Protein AF-A0A8T5MEL2-F1 (afdb_monomer_lite)

pLDDT: mean 80.98, std 18.91, range [35.09, 96.75]

Radius of gyration: 17.08 Å; chains: 1; bounding box: 42×29×50 Å

Foldseek 3Di:
DWKKFWFDLVCQCVAPQFDDDPPQWTDRPPQTWHADPSIIIGIDPDLPDDDDPSRLVGTDKMKDKDKDADDPLADAAWAAFDQKIKGWDWDQDPPPGIIIMIMMMGSDSVRRVVRVVCNVVSVDHHDPPDPNVVCPVPPVVVVVVVVVVVVVVVPD

Sequence (156 aa):
MSVNVYLKSEEVKEKPGFEDHENVVFSISEIKLWNSDGRWHIMLKRLEDPIPPSIADIVEEITFLKEFSLNPIRKMGIYSYGSARAEVDMVFGKKIGPRFQVFITAKKKEDLQELYEMIRAGSVFPDKNKNYESQQKTGFRRMKKFWKFLQTWKWN

Secondary structure (DSSP, 8-state):
-EEEEEE-HHHHTTSTTEEE-SSS-EEETTEEEEEETTEEEEEESSSSSPPPGGGGGGEEEEEEEEEEE--TT---EEEEETTEEEEEEEEEETTTEEEEEEEEEESSHHHHHHHHHHHHHT-----TTS-HHHHHHHHHHHHHHHHHHHHHTT--

Structure (mmCIF, N/CA/C/O backbone):
data_AF-A0A8T5MEL2-F1
#
_entry.id   AF-A0A8T5MEL2-F1
#
loop_
_atom_site.group_PDB
_atom_site.id
_atom_site.type_symbol
_atom_site.label_atom_id
_atom_site.label_alt_id
_atom_site.label_comp_id
_atom_site.label_asym_id
_atom_site.label_entity_id
_atom_site.label_seq_id
_atom_site.pdbx_PDB_ins_code
_atom_site.Cartn_x
_atom_site.Cartn_y
_atom_site.Cartn_z
_atom_site.occupancy
_atom_site.B_iso_or_equiv
_atom_site.auth_seq_id
_atom_site.auth_comp_id
_atom_site.auth_asym_id
_atom_site.auth_atom_id
_atom_site.pdbx_PDB_model_num
ATOM 1 N N . MET A 1 1 ? 10.402 -1.387 1.742 1.00 85.94 1 MET A N 1
ATOM 2 C CA . MET A 1 1 ? 9.004 -1.669 1.357 1.00 85.94 1 MET A CA 1
ATOM 3 C C . MET A 1 1 ? 8.126 -1.160 2.480 1.00 85.94 1 MET A C 1
ATOM 5 O O . MET A 1 1 ? 8.525 -1.325 3.625 1.00 85.94 1 MET A O 1
ATOM 9 N N . SER A 1 2 ? 7.003 -0.526 2.166 1.00 92.38 2 SER A N 1
ATOM 10 C CA . SER A 1 2 ? 6.024 -0.045 3.147 1.00 92.38 2 SER A CA 1
ATOM 11 C C . SER A 1 2 ? 4.625 -0.306 2.605 1.00 92.38 2 SER A C 1
ATOM 13 O O . SER A 1 2 ? 4.394 -0.114 1.410 1.00 92.38 2 SER A O 1
ATOM 15 N N . VAL A 1 3 ? 3.732 -0.777 3.475 1.00 94.81 3 VAL A N 1
ATOM 16 C CA . VAL A 1 3 ? 2.317 -1.003 3.178 1.00 94.81 3 VAL A CA 1
ATOM 17 C C . VAL A 1 3 ? 1.512 -0.340 4.287 1.00 94.81 3 VAL A C 1
ATOM 19 O O . VAL A 1 3 ? 1.584 -0.786 5.431 1.00 94.81 3 VAL A O 1
ATOM 22 N N . ASN A 1 4 ? 0.785 0.728 3.967 1.00 95.25 4 ASN A N 1
ATOM 23 C CA . ASN A 1 4 ? -0.041 1.436 4.945 1.00 95.25 4 ASN A CA 1
ATOM 24 C C . ASN A 1 4 ? -1.507 1.289 4.562 1.00 95.25 4 ASN A C 1
ATOM 26 O O . ASN A 1 4 ? -1.867 1.551 3.414 1.00 95.25 4 ASN A O 1
ATOM 30 N N . VAL A 1 5 ? -2.333 0.890 5.522 1.00 95.88 5 VAL A N 1
ATOM 31 C CA . VAL A 1 5 ? -3.786 0.782 5.368 1.00 95.88 5 VAL A CA 1
ATOM 32 C C . VAL A 1 5 ? -4.396 1.930 6.152 1.00 95.88 5 VAL A C 1
ATOM 34 O O . VAL A 1 5 ? -4.364 1.917 7.381 1.00 95.88 5 VAL A O 1
ATOM 37 N N . TYR A 1 6 ? -4.882 2.937 5.438 1.00 95.12 6 TYR A N 1
ATOM 38 C CA . TYR A 1 6 ? -5.550 4.098 6.003 1.00 95.12 6 TYR A CA 1
ATOM 39 C C . TYR A 1 6 ? -7.008 3.778 6.297 1.00 95.12 6 TYR A C 1
ATOM 41 O O . TYR A 1 6 ? -7.698 3.126 5.508 1.00 95.12 6 TYR A O 1
ATOM 49 N N . LEU A 1 7 ? -7.453 4.252 7.451 1.00 94.12 7 LEU A N 1
ATOM 50 C CA . LEU A 1 7 ? -8.781 4.023 7.988 1.00 94.12 7 LEU A CA 1
ATOM 51 C C . LEU A 1 7 ? -9.571 5.325 7.936 1.00 94.12 7 LEU A C 1
ATOM 53 O O . LEU A 1 7 ? -9.003 6.411 8.085 1.00 94.12 7 LEU A O 1
ATOM 57 N N . LYS A 1 8 ? -10.886 5.216 7.772 1.00 92.44 8 LYS A N 1
ATOM 58 C CA . LYS A 1 8 ? -11.787 6.364 7.845 1.00 92.44 8 LYS A CA 1
ATOM 59 C C . LYS A 1 8 ? -11.736 6.960 9.248 1.00 92.44 8 LYS A C 1
ATOM 61 O O . LYS A 1 8 ? -12.178 6.334 10.208 1.00 92.44 8 LYS A O 1
ATOM 66 N N . SER A 1 9 ? -11.187 8.167 9.373 1.00 84.56 9 SER A N 1
ATOM 67 C CA . SER A 1 9 ? -10.846 8.728 10.684 1.00 84.56 9 SER A CA 1
ATOM 68 C C . SER A 1 9 ? -12.028 8.886 11.640 1.00 84.56 9 SER A C 1
ATOM 70 O O . SER A 1 9 ? -11.836 8.787 12.850 1.00 84.56 9 SER A O 1
ATOM 72 N N . GLU A 1 10 ? -13.220 9.125 11.101 1.00 86.44 10 GLU A N 1
ATOM 73 C CA . GLU A 1 10 ? -14.467 9.294 11.853 1.00 86.44 10 GLU A CA 1
ATOM 74 C C . GLU A 1 10 ? -14.891 7.982 12.534 1.00 86.44 10 GLU A C 1
ATOM 76 O O . GLU A 1 10 ? -15.262 7.985 13.701 1.00 86.44 10 GLU A O 1
ATOM 81 N N . GLU A 1 11 ? -14.708 6.846 11.856 1.00 89.50 11 GLU A N 1
ATOM 82 C CA . GLU A 1 11 ? -15.190 5.532 12.305 1.00 89.50 11 GLU A CA 1
ATOM 83 C C . GLU A 1 11 ? -14.204 4.826 13.264 1.00 89.50 11 GLU A C 1
ATOM 85 O O . GLU A 1 11 ? -14.578 3.899 13.977 1.00 89.50 11 GLU A O 1
ATOM 90 N N . VAL A 1 12 ? -12.933 5.252 13.324 1.00 87.19 12 VAL A N 1
ATOM 91 C CA . VAL A 1 12 ? -11.887 4.584 14.134 1.00 87.19 12 VAL A CA 1
ATOM 92 C C . VAL A 1 12 ? -12.177 4.644 15.631 1.00 87.19 12 VAL A C 1
ATOM 94 O O . VAL A 1 12 ? -12.017 3.642 16.323 1.00 87.19 12 VAL A O 1
ATOM 97 N N . LYS A 1 13 ? -12.594 5.806 16.142 1.00 85.94 13 LYS A N 1
ATOM 98 C CA . LYS A 1 13 ? -12.851 5.994 17.581 1.00 85.94 13 LYS A CA 1
ATOM 99 C C . LYS A 1 13 ? -14.150 5.334 18.044 1.00 85.94 13 LYS A C 1
ATOM 101 O O . LYS A 1 13 ? -14.330 5.121 19.236 1.00 85.94 13 LYS A O 1
ATOM 106 N N . GLU A 1 14 ? -15.040 5.021 17.108 1.00 88.06 14 GLU A N 1
ATOM 107 C CA . GLU A 1 14 ? -16.328 4.375 17.369 1.00 88.06 14 GLU A CA 1
ATOM 108 C C . GLU A 1 14 ? -16.215 2.843 17.381 1.00 88.06 14 GLU A C 1
ATOM 110 O O . GLU A 1 14 ? -17.165 2.142 17.735 1.00 88.06 14 GLU A O 1
ATOM 115 N N . LYS A 1 15 ? -15.051 2.294 17.006 1.00 88.50 15 LYS A N 1
ATOM 116 C CA . LYS A 1 15 ? -14.845 0.849 16.945 1.00 88.50 15 LYS A CA 1
ATOM 117 C C . LYS A 1 15 ? -14.809 0.210 18.334 1.00 88.50 15 LYS A C 1
ATOM 119 O O . LYS A 1 15 ? -14.070 0.671 19.206 1.00 88.50 15 LYS A O 1
ATOM 124 N N . PRO A 1 16 ? -15.513 -0.922 18.527 1.00 85.44 16 PRO A N 1
ATOM 125 C CA . PRO A 1 16 ? -15.348 -1.735 19.723 1.00 85.44 16 PRO A CA 1
ATOM 126 C C . PRO A 1 16 ? -13.883 -2.136 19.925 1.00 85.44 16 PRO A C 1
ATOM 128 O O . PRO A 1 16 ? -13.224 -2.605 18.997 1.00 85.44 16 PRO A O 1
ATOM 131 N N . GLY 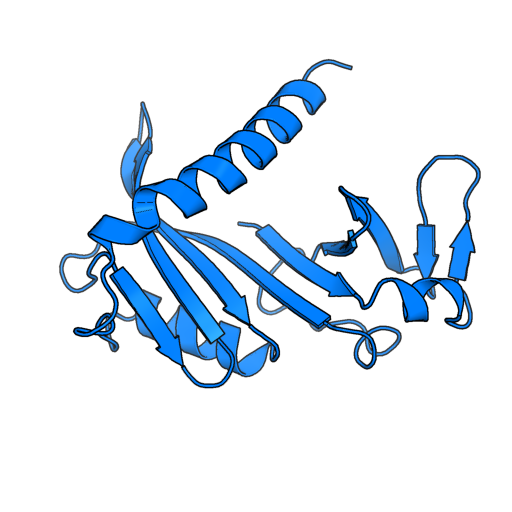A 1 17 ? -13.383 -1.960 21.148 1.00 83.81 17 GLY A N 1
ATOM 132 C CA . GLY A 1 17 ? -11.990 -2.249 21.493 1.00 83.81 17 GLY A CA 1
ATOM 133 C C . GLY A 1 17 ? -10.995 -1.167 21.077 1.00 83.81 17 GLY A C 1
ATOM 134 O O . GLY A 1 17 ? -9.798 -1.446 21.099 1.00 83.81 17 GLY A O 1
ATOM 135 N N . PHE A 1 18 ? -11.465 0.027 20.684 1.00 86.88 18 PHE A N 1
ATOM 136 C CA . PHE A 1 18 ? -10.610 1.205 20.586 1.00 86.88 18 PHE A CA 1
ATOM 137 C C . PHE A 1 18 ? -10.116 1.608 21.981 1.00 86.88 18 PHE A C 1
ATOM 139 O O . PHE A 1 18 ? -10.912 1.926 22.864 1.00 86.88 18 PHE A O 1
ATOM 146 N N . GLU A 1 19 ? -8.799 1.607 22.160 1.00 85.88 19 GLU A N 1
ATOM 147 C CA . GLU A 1 19 ? -8.131 1.979 23.405 1.00 85.88 19 GLU A CA 1
ATOM 148 C C . GLU A 1 19 ? -7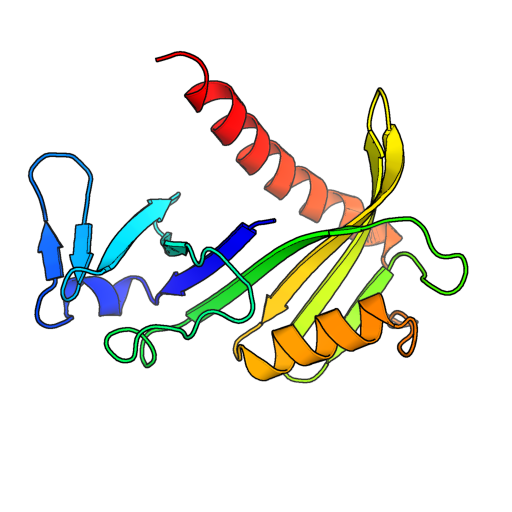.102 3.080 23.136 1.00 85.88 19 GLU A C 1
ATOM 150 O O . GLU A 1 19 ? -6.285 2.982 22.211 1.00 85.88 19 GLU A O 1
ATO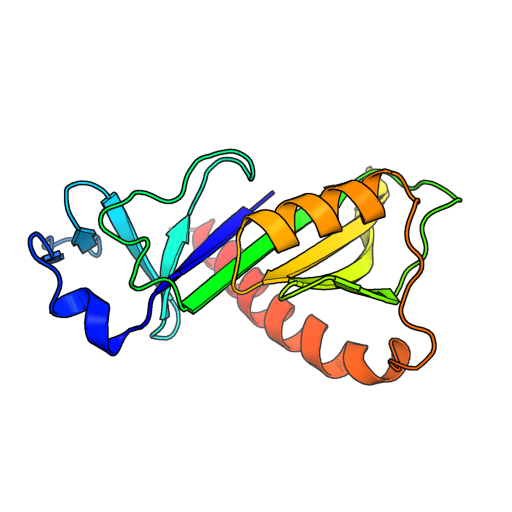M 155 N N . ASP A 1 20 ? -7.157 4.125 23.960 1.00 83.44 20 ASP A N 1
ATOM 156 C CA . ASP A 1 20 ? -6.150 5.180 24.033 1.00 83.44 20 ASP A CA 1
ATOM 157 C C . ASP A 1 20 ? -5.166 4.814 25.148 1.00 83.44 20 ASP A C 1
ATOM 159 O O . ASP A 1 20 ? -5.518 4.845 26.329 1.00 83.44 20 ASP A O 1
ATOM 163 N N . HIS A 1 21 ? -3.956 4.392 24.780 1.00 77.44 21 HIS A N 1
ATOM 164 C CA . HIS A 1 21 ? -2.920 4.098 25.766 1.00 77.44 21 HIS A CA 1
ATOM 165 C C . HIS A 1 21 ? -2.161 5.387 26.068 1.00 77.44 21 HIS A C 1
ATOM 167 O O . HIS A 1 21 ? -1.737 6.076 25.140 1.00 77.44 21 HIS A O 1
ATOM 173 N N . GLU A 1 22 ? -1.893 5.660 27.353 1.00 54.53 22 GLU A N 1
ATOM 174 C CA . GLU A 1 22 ? -1.255 6.891 27.877 1.00 54.53 22 GLU A CA 1
ATOM 175 C C . GLU A 1 22 ? 0.144 7.223 27.299 1.00 54.53 22 GLU A C 1
ATOM 177 O O . GLU A 1 22 ? 0.789 8.180 27.709 1.00 54.53 22 GLU A O 1
ATOM 182 N N . ASN A 1 23 ? 0.621 6.485 26.298 1.00 52.84 23 ASN A N 1
ATOM 183 C CA . ASN A 1 23 ? 1.869 6.716 25.590 1.00 52.84 23 ASN A CA 1
ATOM 184 C C . ASN A 1 23 ? 1.688 6.569 24.069 1.00 52.84 23 ASN A C 1
ATOM 186 O O . ASN A 1 23 ? 2.228 5.643 23.473 1.00 52.84 23 ASN A O 1
ATOM 190 N N . VAL A 1 24 ? 0.948 7.487 23.428 1.00 61.38 24 VAL A N 1
ATOM 191 C CA . VAL A 1 24 ? 0.903 7.746 21.958 1.00 61.38 24 VAL A CA 1
ATOM 192 C C . VAL A 1 24 ? 0.414 6.574 21.081 1.00 61.38 24 VAL A C 1
ATOM 194 O O . VAL A 1 24 ? 0.251 6.713 19.866 1.00 61.38 24 VAL A O 1
ATOM 197 N N . VAL A 1 25 ? 0.177 5.404 21.667 1.00 68.06 25 VAL A N 1
ATOM 198 C CA . VAL A 1 25 ? -0.188 4.181 20.963 1.00 68.06 25 VAL A CA 1
ATOM 199 C C . VAL A 1 25 ? -1.682 3.967 21.110 1.00 68.06 25 VAL A C 1
ATOM 201 O O . VAL A 1 25 ? -2.194 3.831 22.210 1.00 68.06 25 VAL A O 1
ATOM 204 N N . PHE A 1 26 ? -2.370 3.887 19.981 1.00 81.38 26 PHE A N 1
ATOM 205 C CA . PHE A 1 26 ? -3.782 3.541 19.940 1.00 81.38 26 PHE A CA 1
ATOM 206 C C . PHE A 1 26 ? -3.915 2.098 19.473 1.00 81.38 26 PHE A C 1
ATOM 208 O O . PHE A 1 26 ? -3.069 1.613 18.710 1.00 81.38 26 PHE A O 1
ATOM 215 N N . SER A 1 27 ? -4.972 1.410 19.886 1.00 85.00 27 SER A N 1
ATOM 216 C CA . SER A 1 27 ? -5.243 0.062 19.389 1.00 85.00 27 SER A CA 1
ATOM 217 C C . SER A 1 27 ? -6.716 -0.207 19.158 1.00 85.00 27 SER A C 1
ATOM 219 O O . SER A 1 27 ? -7.549 0.359 19.848 1.00 85.00 27 SER A O 1
ATOM 221 N N . ILE A 1 28 ? -7.019 -1.101 18.214 1.00 82.25 28 ILE A N 1
ATOM 222 C CA . ILE A 1 28 ? -8.323 -1.768 18.090 1.00 82.25 28 ILE A CA 1
ATOM 223 C C . ILE A 1 28 ? -8.070 -3.267 18.172 1.00 82.25 28 ILE A C 1
ATOM 225 O O . ILE A 1 28 ? -7.393 -3.807 17.298 1.00 82.25 28 ILE A O 1
ATOM 229 N N . SER A 1 29 ? -8.596 -3.940 19.197 1.00 84.62 29 SER A N 1
ATOM 230 C CA . SER A 1 29 ? -8.462 -5.402 19.346 1.00 84.62 29 SER A CA 1
ATOM 231 C C . SER A 1 29 ? -7.005 -5.882 19.201 1.00 84.62 29 SER A C 1
ATOM 233 O O . SER A 1 29 ? -6.705 -6.706 18.341 1.00 84.62 29 SER A O 1
ATOM 235 N N . GLU A 1 30 ? -6.086 -5.302 19.983 1.00 84.56 30 GLU A N 1
ATOM 236 C CA . GLU A 1 30 ? -4.631 -5.576 19.956 1.00 84.56 30 GLU A CA 1
ATOM 237 C C . GLU A 1 30 ? -3.884 -5.123 18.682 1.00 84.56 30 GLU A C 1
ATOM 239 O O . GLU A 1 30 ? -2.658 -5.234 18.590 1.00 84.56 30 GLU A O 1
ATOM 244 N N . ILE A 1 31 ? -4.579 -4.553 17.694 1.00 88.00 31 ILE A N 1
ATOM 245 C CA . ILE A 1 31 ? -3.944 -4.013 16.490 1.00 88.00 31 ILE A CA 1
ATOM 246 C C . ILE A 1 31 ? -3.424 -2.621 16.788 1.00 88.00 31 ILE A C 1
ATOM 248 O O . ILE A 1 31 ? -4.199 -1.701 17.031 1.00 88.00 31 ILE A O 1
ATOM 252 N N . LYS A 1 32 ? -2.107 -2.448 16.688 1.00 90.25 32 LYS A N 1
ATOM 253 C CA . LYS A 1 32 ? -1.465 -1.145 16.839 1.00 90.25 32 LYS A CA 1
ATOM 254 C C . LYS A 1 32 ? -1.845 -0.197 15.700 1.00 90.25 32 LYS A C 1
ATOM 256 O O . LYS A 1 32 ? -1.529 -0.451 14.535 1.00 90.25 32 LYS A O 1
ATOM 261 N N . LEU A 1 33 ? -2.450 0.924 16.065 1.00 90.88 33 LEU A N 1
ATOM 262 C CA . LEU A 1 33 ? -2.814 2.027 15.189 1.00 90.88 33 LEU A CA 1
ATOM 263 C C . LEU A 1 33 ? -1.797 3.161 15.294 1.00 90.88 33 LEU A C 1
ATOM 265 O O . LEU A 1 33 ? -1.180 3.395 16.334 1.00 90.88 33 LEU A O 1
ATOM 269 N N . TRP A 1 34 ? -1.675 3.905 14.203 1.00 90.25 34 TRP A N 1
ATOM 270 C CA . TRP A 1 34 ? -0.850 5.097 14.103 1.00 90.25 34 TRP A CA 1
ATOM 271 C C . TRP A 1 34 ? -1.693 6.254 13.577 1.00 90.25 34 TRP A C 1
ATOM 273 O O . TRP A 1 34 ? -2.513 6.072 12.677 1.00 90.25 34 TRP A O 1
ATOM 283 N N . ASN A 1 35 ? -1.469 7.457 14.103 1.00 87.31 35 ASN A N 1
ATOM 284 C CA . ASN A 1 35 ? -2.050 8.685 13.570 1.00 87.31 35 ASN A CA 1
ATOM 285 C C . ASN A 1 35 ? -0.937 9.540 12.963 1.00 87.31 35 ASN A C 1
ATOM 287 O O . ASN A 1 35 ? 0.051 9.855 13.626 1.00 87.31 35 ASN A O 1
ATOM 291 N N . SER A 1 36 ? -1.063 9.892 11.688 1.00 83.25 36 SER A N 1
ATOM 292 C CA . SER A 1 36 ? -0.132 10.806 11.024 1.00 83.25 36 SER A CA 1
ATOM 293 C C . SER A 1 36 ? -0.915 11.827 10.221 1.00 83.25 36 SER A C 1
ATOM 295 O O . SER A 1 36 ? -1.727 11.458 9.375 1.00 83.25 36 SER A O 1
ATOM 297 N N . ASP A 1 37 ? -0.684 13.108 10.514 1.00 82.81 37 ASP A N 1
ATOM 298 C CA . ASP A 1 37 ? -1.382 14.240 9.894 1.00 82.81 37 ASP A CA 1
ATOM 299 C C . ASP A 1 37 ? -2.923 14.102 9.930 1.00 82.81 37 ASP A C 1
ATOM 301 O O . ASP A 1 37 ? -3.613 14.464 8.979 1.00 82.81 37 ASP A O 1
ATOM 305 N N . GLY A 1 38 ? -3.475 13.539 11.014 1.00 83.94 38 GLY A N 1
ATOM 306 C CA . GLY A 1 38 ? -4.920 13.347 11.190 1.00 83.94 38 GLY A CA 1
ATOM 307 C C . GLY A 1 38 ? -5.500 12.112 10.491 1.00 83.94 38 GLY A C 1
ATOM 308 O O . GLY A 1 38 ? -6.712 11.892 10.557 1.00 83.94 38 GLY A O 1
ATOM 309 N N . ARG A 1 39 ? -4.664 11.287 9.844 1.00 87.88 39 ARG A N 1
ATOM 310 C CA . ARG A 1 39 ? -5.081 10.024 9.222 1.00 87.88 39 ARG A CA 1
ATOM 311 C C . ARG A 1 39 ? -4.641 8.831 10.058 1.00 87.88 39 ARG A C 1
ATOM 313 O O . ARG A 1 39 ? -3.448 8.616 10.299 1.00 87.88 39 ARG A O 1
ATOM 320 N N . TRP A 1 40 ? -5.623 8.035 10.456 1.00 92.38 40 TRP A N 1
ATOM 321 C CA . TRP A 1 40 ? -5.399 6.764 11.125 1.00 92.38 40 TRP A CA 1
ATOM 322 C C . TRP A 1 40 ? -4.949 5.705 10.132 1.00 92.38 40 TRP A C 1
ATOM 324 O O . TRP A 1 40 ? -5.482 5.618 9.026 1.00 92.38 40 TRP A O 1
ATOM 334 N N . HIS A 1 41 ? -3.967 4.900 10.517 1.00 93.31 41 HIS A N 1
ATOM 335 C CA . HIS A 1 41 ? -3.500 3.798 9.693 1.00 93.31 41 HIS A CA 1
ATOM 336 C C . HIS A 1 41 ? -2.875 2.671 10.508 1.00 93.31 41 HIS A C 1
ATOM 338 O O . HIS A 1 41 ? -2.416 2.862 11.635 1.00 93.31 41 HIS A O 1
ATOM 344 N N . ILE A 1 42 ? -2.806 1.498 9.884 1.00 94.31 42 ILE A N 1
ATOM 345 C CA . ILE A 1 42 ? -1.926 0.407 10.302 1.00 94.31 42 ILE A CA 1
ATOM 346 C C . ILE A 1 42 ? -0.816 0.209 9.276 1.00 94.31 42 ILE A C 1
ATOM 348 O O . ILE A 1 42 ? -0.954 0.571 8.104 1.00 94.31 42 ILE A O 1
ATOM 352 N N . MET A 1 43 ? 0.273 -0.415 9.712 1.00 93.81 43 MET A N 1
ATOM 353 C CA . MET A 1 43 ? 1.366 -0.823 8.837 1.00 93.81 43 MET A CA 1
ATOM 354 C C . MET A 1 43 ? 1.389 -2.344 8.721 1.00 93.81 43 MET A C 1
ATOM 356 O O . MET A 1 43 ? 1.563 -3.039 9.723 1.00 93.81 43 MET A O 1
ATOM 360 N N . LEU A 1 44 ? 1.261 -2.863 7.502 1.00 93.44 44 LEU A N 1
ATOM 361 C CA . LEU A 1 44 ? 1.477 -4.285 7.235 1.00 93.44 44 LEU A CA 1
ATOM 362 C C . LEU A 1 44 ? 2.966 -4.532 6.966 1.00 93.44 44 LEU A C 1
ATOM 364 O O . LEU A 1 44 ? 3.654 -3.693 6.374 1.00 93.44 44 LEU A O 1
ATOM 368 N N . LYS A 1 45 ? 3.486 -5.690 7.395 1.00 90.69 45 LYS A N 1
ATOM 369 C CA . LYS A 1 45 ? 4.903 -6.030 7.180 1.00 90.69 45 LYS A CA 1
ATOM 370 C C . LYS A 1 45 ? 5.150 -6.405 5.723 1.00 90.69 45 LYS A C 1
ATOM 372 O O . LYS A 1 45 ? 6.214 -6.101 5.178 1.00 90.69 45 LYS A O 1
ATOM 377 N N . ARG A 1 46 ? 4.180 -7.074 5.102 1.00 92.19 46 ARG A N 1
ATOM 378 C CA . ARG A 1 46 ? 4.223 -7.543 3.720 1.00 92.19 46 ARG A CA 1
ATOM 379 C C . ARG A 1 46 ? 2.940 -7.206 2.983 1.00 92.19 46 ARG A C 1
ATOM 381 O O . ARG A 1 46 ? 1.903 -6.971 3.595 1.00 92.19 46 ARG A O 1
ATOM 388 N N . LEU A 1 47 ? 3.022 -7.186 1.656 1.00 91.00 47 LEU A N 1
ATOM 389 C CA . LEU A 1 47 ? 1.847 -6.940 0.827 1.00 91.00 47 LEU A CA 1
ATOM 390 C C . LEU A 1 47 ? 0.875 -8.128 0.869 1.00 91.00 47 LEU A C 1
ATOM 392 O O . LEU A 1 47 ? -0.323 -7.968 0.670 1.00 91.00 47 LEU A O 1
ATOM 396 N N . GLU A 1 48 ? 1.383 -9.323 1.139 1.00 91.88 48 GLU A N 1
ATOM 397 C CA . GLU A 1 48 ? 0.609 -10.553 1.229 1.00 91.88 48 GLU A CA 1
ATOM 398 C C . GLU A 1 48 ? -0.158 -10.644 2.559 1.00 91.88 48 GLU A C 1
ATOM 400 O O . GLU A 1 48 ? -1.246 -11.217 2.584 1.00 91.88 48 GLU A O 1
ATOM 405 N N . ASP A 1 49 ? 0.322 -9.992 3.627 1.00 92.88 49 ASP A N 1
ATOM 406 C CA . ASP A 1 49 ? -0.275 -10.046 4.971 1.00 92.88 49 ASP A CA 1
ATOM 407 C C . ASP A 1 49 ? -1.745 -9.580 4.948 1.00 92.88 49 ASP A C 1
ATOM 409 O O . ASP A 1 49 ? -2.032 -8.500 4.422 1.00 92.88 49 ASP A O 1
ATOM 413 N N . PRO A 1 50 ? -2.707 -10.363 5.467 1.00 92.81 50 PRO A N 1
ATOM 414 C CA . PRO A 1 50 ? -4.125 -10.006 5.424 1.00 92.81 50 PRO A CA 1
ATOM 415 C C . PRO A 1 50 ? -4.406 -8.718 6.208 1.00 92.81 50 PRO A C 1
ATOM 417 O O . PRO A 1 50 ? -3.770 -8.446 7.226 1.00 92.81 50 PRO A O 1
ATOM 420 N N . ILE A 1 51 ? -5.386 -7.937 5.742 1.00 94.00 51 ILE A N 1
ATOM 421 C CA . ILE A 1 51 ? -5.930 -6.840 6.548 1.00 94.00 51 ILE A CA 1
ATOM 422 C C . ILE A 1 51 ? -6.733 -7.483 7.685 1.00 94.00 51 ILE A C 1
ATOM 424 O O . ILE A 1 51 ? -7.574 -8.340 7.397 1.00 94.00 51 ILE A O 1
ATOM 428 N N . PRO A 1 52 ? -6.488 -7.118 8.954 1.00 93.19 52 PRO A N 1
ATOM 429 C CA . PRO A 1 52 ? -7.228 -7.692 10.066 1.00 93.19 52 PRO A CA 1
ATOM 430 C C . PRO A 1 52 ? -8.747 -7.489 9.911 1.00 93.19 52 PRO A C 1
ATOM 432 O O . PRO A 1 52 ? -9.179 -6.369 9.622 1.00 93.19 52 PRO A O 1
ATOM 435 N N . PRO A 1 53 ? -9.576 -8.529 10.132 1.00 92.38 53 PRO A N 1
ATOM 436 C CA . PRO A 1 53 ? -11.023 -8.439 9.929 1.00 92.38 53 PRO A CA 1
ATOM 437 C C . PRO A 1 53 ? -11.717 -7.345 10.750 1.00 92.38 53 PRO A C 1
ATOM 439 O O . PRO A 1 53 ? -12.699 -6.778 10.288 1.00 92.38 53 PRO A O 1
ATOM 442 N N . SER A 1 54 ? -11.195 -7.013 11.935 1.00 90.38 54 SER A N 1
ATOM 443 C CA . SER A 1 54 ? -11.767 -6.002 12.837 1.00 90.38 54 SER A CA 1
ATOM 444 C C . SER A 1 54 ? -11.729 -4.570 12.292 1.00 90.38 54 SER A C 1
ATOM 446 O O . SER A 1 54 ? -12.486 -3.722 12.764 1.00 90.38 54 SER A O 1
ATOM 448 N N . ILE A 1 55 ? -10.872 -4.296 11.303 1.00 91.25 55 ILE A N 1
ATOM 449 C CA . ILE A 1 55 ? -10.733 -2.973 10.676 1.00 91.25 55 ILE A CA 1
ATOM 450 C C . ILE A 1 55 ? -11.071 -2.979 9.180 1.00 91.25 55 ILE A C 1
ATOM 452 O O . ILE A 1 55 ? -11.004 -1.932 8.541 1.00 91.25 55 ILE A O 1
ATOM 456 N N . ALA A 1 56 ? -11.380 -4.143 8.601 1.00 91.88 56 ALA A N 1
ATOM 457 C CA . ALA A 1 56 ? -11.515 -4.313 7.154 1.00 91.88 56 ALA A CA 1
ATOM 458 C C . ALA A 1 56 ? -12.647 -3.463 6.551 1.00 91.88 56 ALA A C 1
ATOM 460 O O . ALA A 1 56 ? -12.536 -2.989 5.423 1.00 91.88 56 ALA A O 1
ATOM 461 N N . ASP A 1 57 ? -13.716 -3.239 7.310 1.00 92.75 57 ASP A N 1
ATOM 462 C CA . ASP A 1 57 ? -14.896 -2.470 6.911 1.00 92.75 57 ASP A CA 1
ATOM 463 C C . ASP A 1 57 ? -14.692 -0.946 6.959 1.00 92.75 57 ASP A C 1
ATOM 465 O O . ASP A 1 57 ? -15.406 -0.200 6.286 1.00 92.75 57 ASP A O 1
ATOM 469 N N . ILE A 1 58 ? -13.681 -0.484 7.698 1.00 93.62 58 ILE A N 1
ATOM 470 C CA . ILE A 1 58 ? -13.351 0.942 7.848 1.00 93.62 58 ILE A CA 1
ATOM 471 C C . ILE A 1 58 ? -12.116 1.355 7.045 1.00 93.62 58 ILE A C 1
ATOM 473 O O . ILE A 1 58 ? -11.608 2.466 7.208 1.00 93.62 58 ILE A O 1
ATOM 477 N N . VAL A 1 59 ? -11.617 0.473 6.176 1.00 94.44 59 VAL A N 1
ATOM 478 C CA . VAL A 1 59 ? -10.517 0.789 5.261 1.00 94.44 59 VAL A CA 1
ATOM 479 C C . VAL A 1 59 ? -10.976 1.838 4.252 1.00 94.44 59 VAL A C 1
ATOM 481 O O . VAL A 1 59 ? -11.965 1.665 3.542 1.00 94.44 59 VAL A O 1
ATOM 484 N N . GLU A 1 60 ? -10.227 2.932 4.173 1.00 94.38 60 GLU A N 1
ATOM 485 C CA . GLU A 1 60 ? -10.443 4.006 3.205 1.00 94.38 60 GLU A CA 1
ATOM 486 C C . GLU A 1 60 ? -9.536 3.832 1.977 1.00 94.38 60 GLU A C 1
ATOM 488 O O . GLU A 1 60 ? -9.978 3.934 0.830 1.00 94.38 60 GLU A O 1
ATOM 493 N N . GLU A 1 61 ? -8.249 3.579 2.222 1.00 95.69 61 GLU A N 1
ATOM 494 C CA . GLU A 1 61 ? -7.201 3.564 1.204 1.00 95.69 61 GLU A CA 1
ATOM 495 C C . GLU A 1 61 ? -6.042 2.667 1.644 1.00 95.69 61 GLU A C 1
ATOM 497 O O . GLU A 1 61 ? -5.631 2.667 2.801 1.00 95.69 61 GLU A O 1
ATOM 502 N N . ILE A 1 62 ? -5.453 1.939 0.704 1.00 96.12 62 ILE A N 1
ATOM 503 C CA . ILE A 1 62 ? -4.245 1.146 0.908 1.00 96.12 62 ILE A CA 1
ATOM 504 C C . ILE A 1 62 ? -3.146 1.754 0.052 1.00 96.12 62 ILE A C 1
ATOM 506 O O . ILE A 1 62 ? -3.337 2.006 -1.137 1.00 96.12 62 ILE A O 1
ATOM 510 N N . THR A 1 63 ? -1.979 1.964 0.650 1.00 96.00 63 THR A N 1
ATOM 511 C CA . THR A 1 63 ? -0.792 2.458 -0.045 1.00 96.00 63 THR A CA 1
ATOM 512 C C . THR A 1 63 ? 0.334 1.442 0.025 1.00 96.00 63 THR A C 1
ATOM 514 O O . THR A 1 63 ? 0.545 0.799 1.053 1.00 96.00 63 THR A O 1
ATOM 517 N N . PHE A 1 64 ? 1.075 1.308 -1.068 1.00 95.94 64 PHE A N 1
ATOM 518 C CA . PHE A 1 64 ? 2.207 0.403 -1.186 1.00 95.94 64 PHE A CA 1
ATOM 519 C C . PHE A 1 64 ? 3.383 1.110 -1.848 1.00 95.94 64 PHE A C 1
ATOM 521 O O . PHE A 1 64 ? 3.253 1.667 -2.934 1.00 95.94 64 PHE A O 1
ATOM 528 N N . LEU A 1 65 ? 4.548 1.058 -1.205 1.00 94.75 65 LEU A N 1
ATOM 529 C CA . LEU A 1 65 ? 5.790 1.634 -1.708 1.00 94.75 65 LEU A CA 1
ATOM 530 C C . LEU A 1 65 ? 6.891 0.576 -1.731 1.00 94.75 65 LEU A C 1
ATOM 532 O O . LEU A 1 65 ? 7.250 -0.003 -0.694 1.00 94.75 65 LEU A O 1
ATOM 536 N N . LYS A 1 66 ? 7.494 0.359 -2.901 1.00 94.12 66 LYS A N 1
ATOM 537 C CA . LYS A 1 66 ? 8.615 -0.575 -3.046 1.00 94.12 66 LYS A CA 1
ATOM 538 C C . LYS A 1 66 ? 9.575 -0.159 -4.149 1.00 94.12 66 LYS A C 1
ATOM 540 O O . LYS A 1 66 ? 9.173 0.345 -5.189 1.00 94.12 66 LYS A O 1
ATOM 545 N N . GLU A 1 67 ? 10.853 -0.432 -3.922 1.00 91.94 67 GLU A N 1
ATOM 546 C CA . GLU A 1 67 ? 11.886 -0.349 -4.950 1.00 91.94 67 GLU A CA 1
ATOM 547 C C . GLU A 1 67 ? 12.162 -1.730 -5.541 1.00 91.94 67 GLU A C 1
ATOM 549 O O . GLU A 1 67 ? 12.124 -2.741 -4.833 1.00 91.94 67 GLU A O 1
ATOM 554 N N . PHE A 1 68 ? 12.484 -1.775 -6.828 1.00 89.19 68 PHE A N 1
ATOM 555 C CA . PHE A 1 68 ? 12.904 -2.992 -7.509 1.00 89.19 68 PHE A CA 1
ATOM 556 C C . PHE A 1 68 ? 13.927 -2.698 -8.610 1.00 89.19 68 PHE A C 1
ATOM 558 O O . PHE A 1 68 ? 14.054 -1.574 -9.099 1.00 89.19 68 PHE A O 1
ATOM 565 N N . SER A 1 69 ? 14.686 -3.727 -8.988 1.00 86.38 69 SER A N 1
ATOM 566 C CA . SER A 1 69 ? 15.746 -3.630 -9.993 1.00 86.38 69 SER A CA 1
ATOM 567 C C . SER A 1 69 ? 15.216 -3.146 -11.340 1.00 86.38 69 SER A C 1
ATOM 569 O O . SER A 1 69 ? 14.084 -3.469 -11.721 1.00 86.38 69 SER A O 1
ATOM 571 N N . LEU A 1 70 ? 16.055 -2.420 -12.082 1.00 83.38 70 LEU A N 1
ATOM 572 C CA . LEU A 1 70 ? 15.751 -2.061 -13.462 1.00 83.38 70 LEU A CA 1
ATOM 573 C C . LEU A 1 70 ? 15.498 -3.313 -14.302 1.00 83.38 70 LEU A C 1
ATOM 575 O O . LEU A 1 70 ? 16.205 -4.313 -14.200 1.00 83.38 70 LEU A O 1
ATOM 579 N N . ASN A 1 71 ? 14.480 -3.224 -15.145 1.00 80.12 71 ASN A N 1
ATOM 580 C CA . ASN A 1 71 ? 14.205 -4.181 -16.199 1.00 80.12 71 ASN A CA 1
ATOM 581 C C . ASN A 1 71 ? 13.807 -3.366 -17.440 1.00 80.12 71 ASN A C 1
ATOM 583 O O . ASN A 1 71 ? 12.899 -2.542 -17.316 1.00 80.12 71 ASN A O 1
ATOM 587 N N . PRO A 1 72 ? 14.461 -3.566 -18.599 1.00 77.44 72 PRO A N 1
ATOM 588 C CA . PRO A 1 72 ? 14.233 -2.761 -19.802 1.00 77.44 72 PRO A CA 1
ATOM 589 C C . PRO A 1 72 ? 12.805 -2.847 -20.360 1.00 77.44 72 PRO A C 1
ATOM 591 O O . PRO A 1 72 ? 12.394 -1.971 -21.113 1.00 77.44 72 PRO A O 1
ATOM 594 N N . ILE A 1 73 ? 12.032 -3.868 -19.981 1.00 83.50 73 ILE A N 1
ATOM 595 C CA . ILE A 1 73 ? 10.631 -4.023 -20.399 1.00 83.50 73 ILE A CA 1
ATOM 596 C C . ILE A 1 73 ? 9.722 -3.022 -19.662 1.00 83.50 73 ILE A C 1
ATOM 598 O O . ILE A 1 73 ? 8.706 -2.581 -20.199 1.00 83.50 73 ILE A O 1
ATOM 602 N N . ARG A 1 74 ? 10.087 -2.626 -18.435 1.00 85.12 74 ARG A N 1
ATOM 603 C CA . ARG A 1 74 ? 9.274 -1.734 -17.600 1.00 85.12 74 ARG A CA 1
ATOM 604 C C . ARG A 1 74 ? 9.509 -0.277 -17.978 1.00 85.12 74 ARG A C 1
ATOM 606 O O . ARG A 1 74 ? 10.637 0.139 -18.236 1.00 85.12 74 ARG A O 1
ATOM 613 N N . LYS A 1 75 ? 8.441 0.517 -17.947 1.00 87.06 75 LYS A N 1
ATOM 614 C CA . LYS A 1 75 ? 8.489 1.949 -18.261 1.00 87.06 75 LYS A CA 1
ATOM 615 C C . LYS A 1 75 ? 8.176 2.789 -17.027 1.00 87.06 75 LYS A C 1
ATOM 617 O O . LYS A 1 75 ? 7.435 2.367 -16.143 1.00 87.06 75 LYS A O 1
ATOM 622 N N . MET A 1 76 ? 8.734 3.989 -16.965 1.00 90.56 76 MET A N 1
ATOM 623 C CA . MET A 1 76 ? 8.234 4.995 -16.030 1.00 90.56 76 MET A CA 1
ATOM 624 C C . MET A 1 76 ? 6.845 5.450 -16.474 1.00 90.56 76 MET A C 1
ATOM 626 O O . MET A 1 76 ? 6.545 5.425 -17.671 1.00 90.56 76 MET A O 1
ATOM 630 N N . GLY A 1 77 ? 6.000 5.845 -15.530 1.00 91.81 77 GLY A N 1
ATOM 631 C CA . GLY A 1 77 ? 4.661 6.305 -15.867 1.00 91.81 77 GLY A CA 1
ATOM 632 C C . GLY A 1 77 ? 3.623 6.050 -14.792 1.00 91.81 77 GLY A C 1
ATOM 633 O O . GLY A 1 77 ? 3.905 5.527 -13.713 1.00 91.81 77 GLY A O 1
ATOM 634 N N . ILE A 1 78 ? 2.392 6.413 -15.136 1.00 93.38 78 ILE A N 1
ATOM 635 C CA . ILE A 1 78 ? 1.211 6.129 -14.330 1.00 93.38 78 ILE A CA 1
ATOM 636 C C . ILE A 1 78 ? 0.546 4.876 -14.885 1.00 93.38 78 ILE A C 1
ATOM 638 O O . ILE A 1 78 ? 0.309 4.784 -16.087 1.00 93.38 78 ILE A O 1
ATOM 642 N N . TYR A 1 79 ? 0.217 3.942 -14.006 1.00 94.44 79 TYR A N 1
ATOM 643 C CA . TYR A 1 79 ? -0.503 2.717 -14.329 1.00 94.44 79 TYR A CA 1
ATOM 644 C C . TYR A 1 79 ? -1.824 2.698 -13.567 1.00 94.44 79 TYR A C 1
ATOM 646 O O . TYR A 1 79 ? -1.933 3.280 -12.482 1.00 94.44 79 TYR A O 1
ATOM 654 N N . SER A 1 80 ? -2.830 2.015 -14.104 1.00 94.62 80 SER A N 1
ATOM 655 C CA . SER A 1 80 ? -4.082 1.790 -13.387 1.00 94.62 80 SER A CA 1
ATOM 656 C C . SER A 1 80 ? -4.674 0.421 -13.672 1.00 94.62 80 SER A C 1
ATOM 658 O O . SER A 1 80 ? -4.508 -0.120 -14.762 1.00 94.62 80 SER A O 1
ATOM 660 N N . TYR A 1 81 ? -5.336 -0.137 -12.663 1.00 95.62 81 TYR A N 1
ATOM 661 C CA . TYR A 1 81 ? -6.043 -1.407 -12.738 1.00 95.62 81 TYR A CA 1
ATOM 662 C C . TYR A 1 81 ? -7.088 -1.473 -11.621 1.00 95.62 81 TYR A C 1
ATOM 664 O O . TYR A 1 81 ? -6.747 -1.286 -10.455 1.00 95.62 81 TYR A O 1
ATOM 672 N N . GLY A 1 82 ? -8.358 -1.704 -11.962 1.00 94.75 82 GLY A N 1
ATOM 673 C CA . GLY A 1 82 ? -9.447 -1.687 -10.981 1.00 94.75 82 GLY A CA 1
ATOM 674 C C . GLY A 1 82 ? -9.470 -0.386 -10.167 1.00 94.75 82 GLY A C 1
ATOM 675 O O . GLY A 1 82 ? -9.481 0.713 -10.725 1.00 94.75 82 GLY A O 1
ATOM 676 N N . SER A 1 83 ? -9.456 -0.507 -8.837 1.00 95.25 83 SER A N 1
ATOM 677 C CA . SER A 1 83 ? -9.333 0.625 -7.907 1.00 95.25 83 SER A CA 1
ATOM 678 C C . SER A 1 83 ? -7.895 1.093 -7.664 1.00 95.25 83 SER A C 1
ATOM 680 O O . SER A 1 83 ? -7.702 2.093 -6.969 1.00 95.25 83 SER A O 1
ATOM 682 N N . ALA A 1 84 ? -6.896 0.391 -8.205 1.00 96.75 84 ALA A N 1
ATOM 683 C CA . ALA A 1 84 ? -5.489 0.668 -7.984 1.00 96.75 84 ALA A CA 1
ATOM 684 C C . ALA A 1 84 ? -4.908 1.632 -9.028 1.00 96.75 84 ALA A C 1
ATOM 686 O O . ALA A 1 84 ? -5.167 1.551 -10.234 1.00 96.75 84 ALA A O 1
ATOM 687 N N . ARG A 1 85 ? -4.054 2.536 -8.554 1.00 96.19 85 ARG A N 1
ATOM 688 C CA . ARG A 1 85 ? -3.264 3.465 -9.358 1.00 96.19 85 ARG A CA 1
ATOM 689 C C . ARG A 1 85 ? -1.823 3.418 -8.884 1.00 96.19 85 ARG A C 1
ATOM 691 O O . ARG A 1 85 ? -1.569 3.580 -7.696 1.00 96.19 85 ARG A O 1
ATOM 698 N N . ALA A 1 86 ? -0.890 3.255 -9.813 1.00 95.31 86 ALA A N 1
ATOM 699 C CA . ALA A 1 86 ? 0.533 3.254 -9.518 1.00 95.31 86 ALA A CA 1
ATOM 700 C C . ALA A 1 86 ? 1.260 4.398 -10.222 1.00 95.31 86 ALA A C 1
ATOM 702 O O . ALA A 1 86 ? 0.962 4.719 -11.370 1.00 95.31 86 ALA A O 1
ATOM 703 N N . GLU A 1 87 ? 2.256 4.955 -9.552 1.00 94.62 87 GLU A N 1
ATOM 704 C CA . GLU A 1 87 ? 3.275 5.831 -10.118 1.00 94.62 87 GLU A CA 1
ATOM 705 C C . GLU A 1 87 ? 4.607 5.082 -10.055 1.00 94.62 87 GLU A C 1
ATOM 707 O O . GLU A 1 87 ? 5.026 4.632 -8.986 1.00 94.62 87 GLU A O 1
ATOM 712 N N . VAL A 1 88 ? 5.230 4.875 -11.218 1.00 92.31 88 VAL A N 1
ATOM 713 C CA . VAL A 1 88 ? 6.537 4.225 -11.343 1.00 92.31 88 VAL A CA 1
ATOM 714 C C . VAL A 1 88 ? 7.555 5.261 -11.785 1.00 92.31 88 VAL A C 1
ATOM 716 O O . VAL A 1 88 ? 7.488 5.759 -12.911 1.00 92.31 88 VAL A O 1
ATOM 719 N N . ASP A 1 89 ? 8.527 5.510 -10.916 1.00 91.12 89 ASP A N 1
ATOM 720 C CA . ASP A 1 89 ? 9.613 6.463 -11.115 1.00 91.12 89 ASP A CA 1
ATOM 721 C C . ASP A 1 89 ? 10.970 5.760 -11.119 1.00 91.12 89 ASP A C 1
ATOM 723 O O . ASP A 1 89 ? 11.129 4.655 -10.592 1.00 91.12 89 ASP A O 1
ATOM 727 N N . MET A 1 90 ? 11.980 6.421 -11.683 1.00 88.94 90 MET A N 1
ATOM 728 C CA . MET A 1 90 ? 13.373 6.013 -11.529 1.00 88.94 90 MET A CA 1
ATOM 729 C C . MET A 1 90 ? 14.017 6.777 -10.373 1.00 88.94 90 MET A C 1
ATOM 731 O O . MET A 1 90 ? 14.015 8.006 -10.339 1.00 88.94 90 MET A O 1
ATOM 735 N N . VAL A 1 91 ? 14.604 6.044 -9.433 1.00 86.50 91 VAL A N 1
ATOM 736 C CA . VAL A 1 91 ? 15.336 6.592 -8.289 1.00 86.50 91 VAL A CA 1
ATOM 737 C C . VAL A 1 91 ? 16.811 6.219 -8.384 1.00 86.50 91 VAL A C 1
ATOM 739 O O . VAL A 1 91 ? 17.168 5.100 -8.755 1.00 86.50 91 VAL A O 1
ATOM 742 N N . PHE A 1 92 ? 17.683 7.162 -8.031 1.00 82.81 92 PHE A N 1
ATOM 743 C CA . PHE A 1 92 ? 19.132 6.977 -8.061 1.00 82.81 92 PHE A CA 1
ATOM 744 C C . PHE A 1 92 ? 19.663 6.836 -6.638 1.00 82.81 92 PHE A C 1
ATOM 746 O O . PHE A 1 92 ? 19.746 7.804 -5.880 1.00 82.81 92 PHE A O 1
ATOM 753 N N . GLY A 1 93 ? 20.038 5.614 -6.264 1.00 74.44 93 GLY A N 1
ATOM 754 C CA . GLY A 1 93 ? 20.721 5.373 -5.000 1.00 74.44 93 GLY A CA 1
ATOM 755 C C . GLY A 1 93 ? 22.198 5.737 -5.121 1.00 74.44 93 GLY A C 1
ATOM 756 O O . GLY A 1 93 ? 22.883 5.201 -5.990 1.00 74.44 93 GLY A O 1
ATOM 757 N N . LYS A 1 94 ? 22.722 6.564 -4.203 1.00 67.12 94 LYS A N 1
ATOM 758 C CA . LYS A 1 94 ? 24.128 7.035 -4.206 1.00 67.12 94 LYS A CA 1
ATOM 759 C C . LYS A 1 94 ? 25.187 5.928 -4.358 1.00 67.12 94 LYS A C 1
ATOM 761 O O . LYS A 1 94 ? 26.294 6.225 -4.782 1.00 67.12 94 LYS A O 1
ATOM 766 N N . LYS A 1 95 ? 24.878 4.682 -3.977 1.00 72.94 95 LYS A N 1
ATOM 767 C CA . LYS A 1 95 ? 25.815 3.542 -3.999 1.00 72.94 95 LYS A CA 1
ATOM 768 C C . LYS A 1 95 ? 25.333 2.320 -4.789 1.00 72.94 95 LYS A C 1
ATOM 770 O O . LYS A 1 95 ? 26.078 1.357 -4.893 1.00 72.94 95 LYS A O 1
ATOM 775 N N . ILE A 1 96 ? 24.090 2.310 -5.276 1.00 70.12 96 ILE A N 1
ATOM 776 C CA . ILE A 1 96 ? 23.428 1.070 -5.737 1.00 70.12 96 ILE A CA 1
ATOM 777 C C . ILE A 1 96 ? 22.917 1.187 -7.184 1.00 70.12 96 ILE A C 1
ATOM 779 O O . ILE A 1 96 ? 22.296 0.268 -7.711 1.00 70.12 96 ILE A O 1
ATOM 783 N N . GLY A 1 97 ? 23.215 2.306 -7.849 1.00 79.62 97 GLY A N 1
ATOM 784 C CA . GLY A 1 97 ? 22.771 2.565 -9.213 1.00 79.62 97 GLY A CA 1
ATOM 785 C C . GLY A 1 97 ? 21.272 2.886 -9.308 1.00 79.62 97 GLY A C 1
ATOM 786 O O . GLY A 1 97 ? 20.588 3.028 -8.286 1.00 79.62 97 GLY A O 1
ATOM 787 N N . PRO A 1 98 ? 20.767 3.065 -10.539 1.00 84.88 98 PRO A N 1
ATOM 788 C CA . PRO A 1 98 ? 19.362 3.359 -10.786 1.00 84.88 98 PRO A CA 1
ATOM 789 C C . PRO A 1 98 ? 18.462 2.163 -10.453 1.00 84.88 98 PRO A C 1
ATOM 791 O O . PRO A 1 98 ? 18.794 1.007 -10.718 1.00 84.88 98 PRO A O 1
ATOM 794 N N . ARG A 1 99 ? 17.295 2.452 -9.878 1.00 89.00 99 ARG A N 1
ATOM 795 C CA . ARG A 1 99 ? 16.228 1.494 -9.566 1.00 89.00 99 ARG A CA 1
ATOM 796 C C . ARG A 1 99 ? 14.884 2.081 -9.954 1.00 89.00 99 ARG A C 1
ATOM 798 O O . ARG A 1 99 ? 14.741 3.297 -10.038 1.00 89.00 99 ARG A O 1
ATOM 805 N N . PHE A 1 100 ? 13.892 1.223 -10.132 1.00 90.06 100 PHE A N 1
ATOM 806 C CA . PHE A 1 100 ? 12.512 1.680 -10.166 1.00 90.06 100 PHE A CA 1
ATOM 807 C C . PHE A 1 100 ? 11.960 1.758 -8.747 1.00 90.06 100 PHE A C 1
ATOM 809 O O . PHE A 1 100 ? 12.234 0.890 -7.916 1.00 90.06 100 PHE A O 1
ATOM 816 N N . GLN A 1 101 ? 11.153 2.776 -8.493 1.00 93.00 101 GLN A N 1
ATOM 817 C CA . GLN A 1 101 ? 10.310 2.895 -7.318 1.00 93.00 101 GLN A CA 1
ATOM 818 C C . GLN A 1 101 ? 8.863 2.907 -7.788 1.00 93.00 101 GLN A C 1
ATOM 820 O O . GLN A 1 101 ? 8.516 3.663 -8.689 1.00 93.00 101 GLN A O 1
ATOM 825 N N . VAL A 1 102 ? 8.032 2.061 -7.188 1.00 94.19 102 VAL A N 1
ATOM 826 C CA . VAL A 1 102 ? 6.590 2.072 -7.411 1.00 94.19 102 VAL A CA 1
ATOM 827 C C . VAL A 1 102 ? 5.886 2.533 -6.150 1.00 94.19 102 VAL A C 1
ATOM 829 O O . VAL A 1 102 ? 6.150 2.011 -5.063 1.00 94.19 102 VAL A O 1
ATOM 832 N N . PHE A 1 103 ? 4.983 3.488 -6.317 1.00 95.69 103 PHE A N 1
ATOM 833 C CA . PHE A 1 103 ? 4.013 3.895 -5.317 1.00 95.69 103 PHE A CA 1
ATOM 834 C C . PHE A 1 103 ? 2.615 3.569 -5.834 1.00 95.69 103 PHE A C 1
ATOM 836 O O . PHE A 1 103 ? 2.234 4.059 -6.891 1.00 95.69 103 PHE A O 1
ATOM 843 N N . ILE A 1 104 ? 1.869 2.731 -5.119 1.00 96.31 104 ILE A N 1
ATOM 844 C CA . ILE A 1 104 ? 0.514 2.312 -5.489 1.00 96.31 104 ILE A CA 1
ATOM 845 C C . ILE A 1 104 ? -0.461 2.785 -4.422 1.00 96.31 104 ILE A C 1
ATOM 847 O O . ILE A 1 104 ? -0.192 2.607 -3.236 1.00 96.31 104 ILE A O 1
ATOM 851 N N . THR A 1 105 ? -1.594 3.338 -4.841 1.00 96.69 105 THR A N 1
ATOM 852 C CA . THR A 1 105 ? -2.768 3.576 -3.996 1.00 96.69 105 THR A CA 1
ATOM 853 C C . THR A 1 105 ? -3.950 2.770 -4.522 1.00 96.69 105 THR A C 1
ATOM 855 O O . THR A 1 105 ? -4.113 2.644 -5.735 1.00 96.69 105 THR A O 1
ATOM 858 N N . ALA A 1 106 ? -4.763 2.192 -3.640 1.00 96.25 106 ALA A N 1
ATOM 859 C CA . ALA A 1 106 ? -5.936 1.408 -4.024 1.00 96.25 106 ALA A CA 1
ATOM 860 C C . ALA A 1 106 ? -7.013 1.418 -2.936 1.00 96.25 106 ALA A C 1
ATOM 862 O O . ALA A 1 106 ? -6.714 1.654 -1.768 1.00 96.25 106 ALA A O 1
ATOM 863 N N . LYS A 1 107 ? -8.260 1.104 -3.308 1.00 93.75 107 LYS A N 1
ATOM 864 C CA . LYS A 1 107 ? -9.337 0.839 -2.334 1.00 93.75 107 LYS A CA 1
ATOM 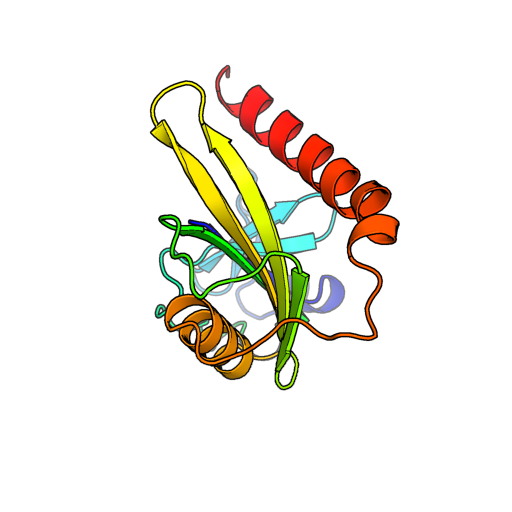865 C C . LYS A 1 107 ? -9.403 -0.635 -1.936 1.00 93.75 107 LYS A C 1
ATOM 867 O O . LYS A 1 107 ? -9.792 -0.947 -0.819 1.00 93.75 107 LYS A O 1
ATOM 872 N N . LYS A 1 108 ? -9.032 -1.530 -2.855 1.00 93.44 108 LYS A N 1
ATOM 873 C CA . LYS A 1 108 ? -9.007 -2.983 -2.652 1.00 93.44 108 LYS A CA 1
ATOM 874 C C . LYS A 1 108 ? -7.578 -3.501 -2.658 1.00 93.44 108 LYS A C 1
ATOM 876 O O . LYS A 1 108 ? -6.743 -3.035 -3.437 1.00 93.44 108 LYS A O 1
ATOM 881 N N . LYS A 1 109 ? -7.299 -4.474 -1.794 1.00 93.94 109 LYS A N 1
ATOM 882 C CA . LYS A 1 109 ? -5.962 -5.061 -1.668 1.00 93.94 109 LYS A CA 1
ATOM 883 C C . LYS A 1 109 ? -5.624 -5.932 -2.878 1.00 93.94 109 LYS A C 1
ATOM 885 O O . LYS A 1 109 ? -4.479 -5.938 -3.318 1.00 93.94 109 LYS A O 1
ATOM 890 N N . GLU A 1 110 ? -6.624 -6.612 -3.419 1.00 94.88 110 GLU A N 1
ATOM 891 C CA . GLU A 1 110 ? -6.520 -7.515 -4.564 1.00 94.88 110 GLU A CA 1
ATOM 892 C C . GLU A 1 110 ? -6.080 -6.736 -5.809 1.00 94.88 110 GLU A C 1
ATOM 894 O O . GLU A 1 110 ? -5.066 -7.069 -6.417 1.00 94.88 110 GLU A O 1
ATOM 899 N N . ASP A 1 111 ? -6.750 -5.616 -6.102 1.00 96.25 111 ASP A N 1
ATOM 900 C CA . ASP A 1 111 ? -6.390 -4.731 -7.217 1.00 96.25 111 ASP A CA 1
ATOM 901 C C . ASP A 1 111 ? -4.951 -4.199 -7.082 1.00 96.25 111 ASP A C 1
ATOM 903 O O . ASP A 1 111 ? -4.224 -4.071 -8.067 1.00 96.25 111 ASP A O 1
ATOM 907 N N . LEU A 1 112 ? -4.529 -3.876 -5.852 1.00 95.94 112 LEU A N 1
ATOM 908 C CA . LEU A 1 112 ? -3.174 -3.404 -5.562 1.00 95.94 112 LEU A CA 1
ATOM 909 C C . LEU A 1 112 ? -2.139 -4.499 -5.843 1.00 95.94 112 LEU A C 1
ATOM 911 O O . LEU A 1 112 ? -1.123 -4.233 -6.490 1.00 95.94 112 LEU A O 1
ATOM 915 N N . GLN A 1 113 ? -2.387 -5.711 -5.339 1.00 95.94 113 GLN A N 1
ATOM 916 C CA . GLN A 1 113 ? -1.521 -6.872 -5.538 1.00 95.94 113 GLN A CA 1
ATOM 917 C C . GLN A 1 113 ? -1.377 -7.194 -7.021 1.00 95.94 113 GLN A C 1
ATOM 919 O O . GLN A 1 113 ? -0.255 -7.275 -7.520 1.00 95.94 113 GLN A O 1
ATOM 924 N N . GLU A 1 114 ? -2.497 -7.277 -7.732 1.00 96.69 114 GLU A N 1
ATOM 925 C CA . GLU A 1 114 ? -2.515 -7.595 -9.153 1.00 96.69 114 GLU A CA 1
ATOM 926 C C . GLU A 1 114 ? -1.790 -6.522 -9.978 1.00 96.69 114 GLU A C 1
ATOM 928 O O . GLU A 1 114 ? -0.921 -6.839 -10.794 1.00 96.69 114 GLU A O 1
ATOM 933 N N . LEU A 1 115 ? -2.037 -5.235 -9.701 1.00 96.50 115 LEU A N 1
ATOM 934 C CA . LEU A 1 115 ? -1.317 -4.150 -10.369 1.00 96.50 115 LEU A CA 1
ATOM 935 C C . LEU A 1 115 ? 0.193 -4.218 -10.111 1.00 96.50 115 LEU A C 1
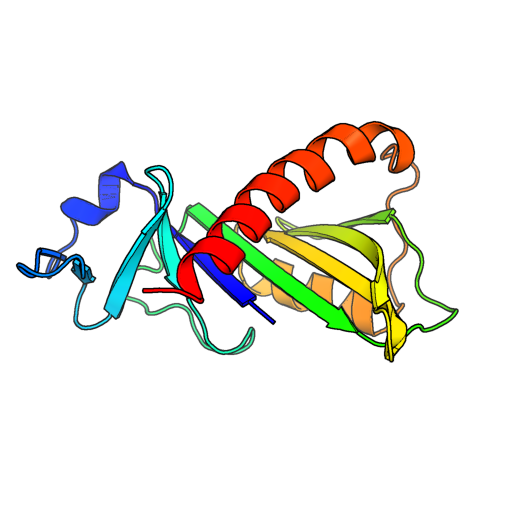ATOM 937 O O . LEU A 1 115 ? 0.993 -4.046 -11.037 1.00 96.50 115 LEU A O 1
ATOM 941 N N . TYR A 1 116 ? 0.602 -4.478 -8.867 1.00 95.50 116 TYR A N 1
ATOM 942 C CA . TYR A 1 116 ? 2.016 -4.623 -8.536 1.00 95.50 116 TYR A CA 1
ATOM 943 C C . TYR A 1 116 ? 2.656 -5.794 -9.287 1.00 95.50 116 TYR A C 1
ATOM 945 O O . TYR A 1 116 ? 3.759 -5.647 -9.821 1.00 95.50 116 TYR A O 1
ATOM 953 N N . GLU A 1 117 ? 1.982 -6.939 -9.352 1.00 94.69 117 GLU A N 1
ATOM 954 C CA . GLU A 1 117 ? 2.475 -8.118 -10.056 1.00 94.69 117 GLU A CA 1
ATOM 955 C C . GLU A 1 117 ? 2.605 -7.881 -11.556 1.00 94.69 117 GLU A C 1
ATOM 957 O O . GLU A 1 117 ? 3.652 -8.206 -12.118 1.00 94.69 117 GLU A O 1
ATOM 962 N N . MET A 1 118 ? 1.623 -7.231 -12.185 1.00 94.62 118 MET A N 1
ATOM 963 C CA . MET A 1 118 ? 1.689 -6.879 -13.604 1.00 94.62 118 MET A CA 1
ATOM 964 C C . MET A 1 118 ? 2.851 -5.926 -13.912 1.00 94.62 118 MET A C 1
ATOM 966 O O . MET A 1 118 ? 3.629 -6.156 -14.843 1.00 94.62 118 MET A O 1
ATOM 970 N N . ILE A 1 119 ? 3.034 -4.875 -13.099 1.00 93.56 119 ILE A N 1
ATOM 971 C CA . ILE A 1 119 ? 4.164 -3.939 -13.244 1.00 93.56 119 ILE A CA 1
ATOM 972 C C . ILE A 1 119 ? 5.489 -4.680 -13.045 1.00 93.56 119 ILE A C 1
ATOM 974 O O . ILE A 1 119 ? 6.443 -4.501 -13.809 1.00 93.56 119 ILE A O 1
ATOM 978 N N . ARG A 1 120 ? 5.568 -5.542 -12.025 1.00 91.44 120 ARG A N 1
ATOM 979 C CA . ARG A 1 120 ? 6.763 -6.339 -11.738 1.00 91.44 120 ARG A CA 1
ATOM 980 C C . ARG A 1 120 ? 7.062 -7.312 -12.877 1.00 91.44 120 ARG A C 1
ATOM 982 O O . ARG A 1 120 ? 8.228 -7.456 -13.233 1.00 91.44 120 ARG A O 1
ATOM 989 N N . ALA A 1 121 ? 6.067 -7.950 -13.474 1.00 90.88 121 ALA A N 1
ATOM 990 C CA . ALA A 1 121 ? 6.258 -8.847 -14.609 1.00 90.88 121 ALA A CA 1
ATOM 991 C C . ALA A 1 121 ? 6.603 -8.094 -15.907 1.00 90.88 121 ALA A C 1
ATOM 993 O O . ALA A 1 121 ? 7.217 -8.672 -16.797 1.00 90.88 121 ALA A O 1
ATOM 994 N N . GLY A 1 122 ? 6.266 -6.802 -15.999 1.00 89.62 122 GLY A N 1
ATOM 995 C CA . GLY A 1 122 ? 6.373 -6.042 -17.245 1.00 89.62 122 GLY A CA 1
ATOM 996 C C . GLY A 1 122 ? 5.271 -6.407 -18.244 1.00 89.62 122 GLY A C 1
ATOM 997 O O . GLY A 1 122 ? 5.463 -6.237 -19.443 1.00 89.62 122 GLY A O 1
ATOM 998 N N . SER A 1 123 ? 4.139 -6.932 -17.760 1.00 91.38 123 SER A N 1
ATOM 999 C CA . SER A 1 123 ? 2.995 -7.354 -18.580 1.00 91.38 123 SER A CA 1
ATOM 1000 C C . SER A 1 123 ? 1.972 -6.240 -18.828 1.00 91.38 123 SER A C 1
ATOM 1002 O O . SER A 1 123 ? 1.037 -6.428 -19.601 1.00 91.38 123 SER A O 1
ATOM 1004 N N . VAL A 1 124 ? 2.157 -5.070 -18.211 1.00 91.31 124 VAL A N 1
ATOM 1005 C CA . VAL A 1 124 ? 1.312 -3.880 -18.383 1.00 91.31 124 VAL A CA 1
ATOM 1006 C C . VAL A 1 124 ? 2.151 -2.678 -18.815 1.00 91.31 124 VAL A C 1
ATOM 1008 O O . VAL A 1 124 ? 3.338 -2.576 -18.496 1.00 91.31 124 VAL A O 1
ATOM 1011 N N . PHE A 1 125 ? 1.521 -1.746 -19.527 1.00 88.69 125 PHE A N 1
ATOM 1012 C CA . PHE A 1 125 ? 2.125 -0.495 -19.984 1.00 88.69 125 PHE A CA 1
ATOM 1013 C C . PHE A 1 125 ? 1.465 0.712 -19.305 1.00 88.69 125 PHE A C 1
ATOM 1015 O O . PHE A 1 125 ? 0.294 0.630 -18.936 1.00 88.69 125 PHE A O 1
ATOM 1022 N N . PRO A 1 126 ? 2.190 1.833 -19.148 1.00 89.50 126 PRO A N 1
ATOM 1023 C CA . PRO A 1 126 ? 1.630 3.029 -18.538 1.00 89.50 126 PRO A CA 1
ATOM 1024 C C . PRO A 1 126 ? 0.535 3.646 -19.417 1.00 89.50 126 PRO A C 1
ATOM 1026 O O . PRO A 1 126 ? 0.560 3.548 -20.649 1.00 89.50 126 PRO A O 1
ATOM 1029 N N . ASP A 1 127 ? -0.406 4.325 -18.770 1.00 87.50 127 ASP A N 1
ATOM 1030 C CA . ASP A 1 127 ? -1.540 4.983 -19.407 1.00 87.50 127 ASP A CA 1
ATOM 1031 C C . ASP A 1 127 ? -1.060 6.119 -20.319 1.00 87.50 127 ASP A C 1
ATOM 1033 O O . ASP A 1 127 ? -0.599 7.162 -19.850 1.00 87.50 127 ASP A O 1
ATOM 1037 N N . LYS A 1 128 ? -1.225 5.956 -21.637 1.00 76.25 128 LYS A N 1
ATOM 1038 C CA . LYS A 1 128 ? -0.757 6.926 -22.649 1.00 76.25 128 LYS A CA 1
ATOM 1039 C C . LYS A 1 128 ? -1.355 8.331 -22.491 1.00 76.25 128 LYS A C 1
ATOM 1041 O O . LYS A 1 128 ? -0.735 9.302 -22.902 1.00 76.25 128 LYS A O 1
ATOM 1046 N N . ASN A 1 129 ? -2.539 8.432 -21.885 1.00 68.56 129 ASN A N 1
ATOM 1047 C CA . ASN A 1 129 ? -3.294 9.682 -21.749 1.00 68.56 129 ASN A CA 1
ATOM 1048 C C . ASN A 1 129 ? -3.071 10.389 -20.401 1.00 68.56 129 ASN A C 1
ATOM 1050 O O . ASN A 1 129 ? -3.677 11.429 -20.147 1.00 68.56 129 ASN A O 1
ATOM 1054 N N . LYS A 1 130 ? -2.242 9.836 -19.505 1.00 66.62 130 LYS A N 1
ATOM 1055 C CA . LYS A 1 130 ? -1.942 10.457 -18.209 1.00 66.62 130 LYS A CA 1
ATOM 1056 C C . LYS A 1 130 ? -0.570 11.127 -18.285 1.00 66.62 130 LYS A C 1
ATOM 1058 O O . LYS A 1 130 ? 0.452 10.451 -18.339 1.00 66.62 130 LYS A O 1
ATOM 1063 N N . ASN A 1 131 ? -0.555 12.464 -18.282 1.00 57.75 131 ASN A N 1
ATOM 1064 C CA . ASN A 1 131 ? 0.670 13.271 -18.356 1.00 57.75 131 ASN A CA 1
ATOM 1065 C C . ASN A 1 131 ? 1.568 13.059 -17.126 1.00 57.75 131 ASN A C 1
ATOM 1067 O O . ASN A 1 131 ? 1.474 13.785 -16.132 1.00 57.75 131 ASN A O 1
ATOM 1071 N N . TYR A 1 132 ? 2.477 12.097 -17.239 1.00 57.53 132 TYR A N 1
ATOM 1072 C CA . TYR A 1 132 ? 3.478 11.752 -16.235 1.00 57.53 132 TYR A CA 1
ATOM 1073 C C .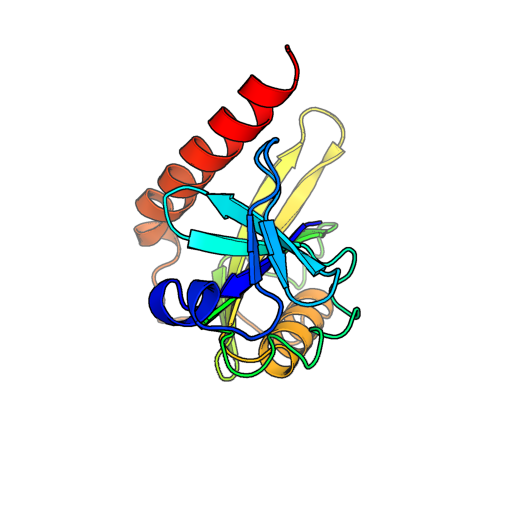 TYR A 1 132 ? 4.430 12.926 -15.919 1.00 57.53 132 TYR A C 1
ATOM 1075 O O . TYR A 1 132 ? 4.691 13.217 -14.754 1.00 57.53 132 TYR A O 1
ATOM 1083 N N . GLU A 1 133 ? 4.844 13.699 -16.929 1.00 54.16 133 GLU A N 1
ATOM 1084 C CA . GLU A 1 133 ? 5.739 14.859 -16.752 1.00 54.16 133 GLU A CA 1
ATOM 1085 C C . GLU A 1 133 ? 5.079 16.033 -16.003 1.00 54.16 133 GLU A C 1
ATOM 1087 O O . GLU A 1 133 ? 5.741 16.776 -15.279 1.00 54.16 133 GLU A O 1
ATOM 1092 N N . SER A 1 134 ? 3.754 16.182 -16.104 1.00 44.94 134 SER A N 1
ATOM 1093 C CA . SER A 1 134 ? 3.022 17.286 -15.461 1.00 44.94 134 SER A CA 1
ATOM 1094 C C . SER A 1 134 ? 2.752 17.068 -13.962 1.00 44.94 134 SER A C 1
ATOM 1096 O O . SER A 1 134 ? 2.552 18.035 -13.224 1.00 44.94 134 SER A O 1
ATOM 1098 N N . GLN A 1 135 ? 2.797 15.816 -13.483 1.00 45.81 135 GLN A N 1
ATOM 1099 C CA . GLN A 1 135 ? 2.502 15.443 -12.089 1.00 45.81 135 GLN A CA 1
ATOM 1100 C C . GLN A 1 135 ? 3.746 15.303 -11.196 1.00 45.81 135 GLN A C 1
ATOM 1102 O O . GLN A 1 135 ? 3.616 15.205 -9.970 1.00 45.81 135 GLN A O 1
ATOM 1107 N N . GLN A 1 136 ? 4.958 15.424 -11.757 1.00 46.41 136 GLN A N 1
ATOM 1108 C CA . GLN A 1 136 ? 6.205 15.453 -10.978 1.00 46.41 136 GLN A CA 1
ATOM 1109 C C . GLN A 1 136 ? 6.233 16.572 -9.918 1.00 46.41 136 GLN A C 1
ATOM 1111 O O . GLN A 1 136 ? 6.932 16.453 -8.913 1.00 46.41 136 GLN A O 1
ATOM 1116 N N . LYS A 1 137 ? 5.431 17.641 -10.061 1.00 38.47 137 LYS A N 1
ATOM 1117 C CA . LYS A 1 137 ? 5.339 18.716 -9.053 1.00 38.47 137 LYS A CA 1
ATOM 1118 C C . LYS A 1 137 ? 4.552 18.334 -7.790 1.00 38.47 137 LYS A C 1
ATOM 1120 O O . LYS A 1 137 ? 4.740 18.984 -6.760 1.00 38.47 137 LYS A O 1
ATOM 1125 N N . THR A 1 138 ? 3.708 17.301 -7.819 1.00 40.91 138 THR A N 1
ATOM 1126 C CA . THR A 1 138 ? 2.833 16.931 -6.687 1.00 40.91 138 THR A CA 1
ATOM 1127 C C . THR A 1 138 ? 3.326 15.713 -5.902 1.00 40.91 138 THR A C 1
ATOM 1129 O O . THR A 1 138 ? 3.309 15.757 -4.668 1.00 40.91 138 THR A O 1
ATOM 1132 N N . GLY A 1 139 ? 3.859 14.683 -6.572 1.00 40.22 139 GLY A N 1
ATOM 1133 C CA . GLY A 1 139 ? 4.404 13.480 -5.917 1.00 40.22 139 GLY A CA 1
ATOM 1134 C C . GLY A 1 139 ? 5.669 13.767 -5.098 1.00 40.22 139 GLY A C 1
ATOM 1135 O O . GLY A 1 139 ? 5.743 13.448 -3.909 1.00 40.22 139 GLY A O 1
ATOM 1136 N N . PHE A 1 140 ? 6.615 14.519 -5.674 1.00 41.72 140 PHE A N 1
ATOM 1137 C CA . PHE A 1 140 ? 7.845 14.945 -4.988 1.00 41.72 140 PHE A CA 1
ATOM 1138 C C . PHE A 1 140 ? 7.587 15.855 -3.777 1.00 41.72 140 PHE A C 1
ATOM 1140 O O . PHE A 1 140 ? 8.361 15.850 -2.817 1.00 41.72 140 PHE A O 1
ATOM 1147 N N . ARG A 1 141 ? 6.502 16.645 -3.786 1.00 38.31 141 ARG A N 1
ATOM 1148 C CA . ARG A 1 141 ? 6.160 17.555 -2.677 1.00 38.31 141 ARG A CA 1
ATOM 1149 C C . ARG A 1 141 ? 5.547 16.804 -1.490 1.00 38.31 141 ARG A C 1
ATOM 1151 O O . ARG A 1 141 ? 5.863 17.147 -0.351 1.00 38.31 141 ARG A O 1
ATOM 1158 N N . ARG A 1 142 ? 4.745 15.756 -1.739 1.00 42.91 142 ARG A N 1
ATOM 1159 C CA . ARG A 1 142 ? 4.252 14.840 -0.689 1.00 42.91 142 ARG A CA 1
ATOM 1160 C C . ARG A 1 142 ? 5.377 13.958 -0.135 1.00 42.91 142 ARG A C 1
ATOM 1162 O O . ARG A 1 142 ? 5.524 13.872 1.081 1.00 42.91 142 ARG A O 1
ATOM 1169 N N . MET A 1 143 ? 6.249 13.418 -0.993 1.00 44.19 143 MET A N 1
ATOM 1170 C CA . MET A 1 143 ? 7.409 12.628 -0.553 1.00 44.19 143 MET A CA 1
ATOM 1171 C C . MET A 1 143 ? 8.455 13.444 0.214 1.00 44.19 143 MET A C 1
ATOM 1173 O O . MET A 1 143 ? 9.010 12.926 1.178 1.00 44.19 143 MET A O 1
ATOM 1177 N N . LYS A 1 144 ? 8.697 14.723 -0.122 1.00 38.19 144 LYS A N 1
ATOM 1178 C CA . LYS A 1 144 ? 9.584 15.584 0.686 1.00 38.19 144 LYS A CA 1
ATOM 1179 C C . LYS A 1 144 ? 9.082 15.759 2.119 1.00 38.19 144 LYS A C 1
ATOM 1181 O O . LYS A 1 144 ? 9.912 15.783 3.019 1.00 38.19 144 LYS A O 1
ATOM 1186 N N . LYS A 1 145 ? 7.765 15.863 2.349 1.00 41.53 145 LYS A N 1
ATOM 1187 C CA . LYS A 1 145 ? 7.211 15.894 3.716 1.00 41.53 145 LYS A CA 1
ATOM 1188 C C . LYS A 1 145 ? 7.438 14.560 4.435 1.00 41.53 145 LYS A C 1
ATOM 1190 O O . LYS A 1 145 ? 7.955 14.563 5.547 1.00 41.53 145 LYS A O 1
ATOM 1195 N N . PHE A 1 146 ? 7.165 13.441 3.764 1.00 42.66 146 PHE A N 1
ATOM 1196 C CA . PHE A 1 146 ? 7.325 12.097 4.330 1.00 42.66 146 PHE A CA 1
ATOM 1197 C C . PHE A 1 146 ? 8.796 11.741 4.646 1.00 42.66 146 PHE A C 1
ATOM 1199 O O . PHE A 1 146 ? 9.102 11.177 5.693 1.00 42.66 146 PHE A O 1
ATOM 1206 N N . TRP A 1 147 ? 9.742 12.140 3.788 1.00 39.69 147 TRP A N 1
ATOM 1207 C CA . TRP A 1 147 ? 11.181 11.943 4.014 1.00 39.69 147 TRP A CA 1
ATOM 1208 C C . TRP A 1 147 ? 11.762 12.865 5.091 1.00 39.69 147 TRP A C 1
ATOM 1210 O O . TRP A 1 147 ? 12.642 12.433 5.834 1.00 39.69 147 TRP A O 1
ATOM 1220 N N . LYS A 1 148 ? 11.266 14.107 5.221 1.00 38.16 148 LYS A N 1
ATOM 1221 C CA . LYS A 1 148 ? 11.664 14.996 6.328 1.00 38.16 148 LYS A CA 1
ATOM 1222 C C . LYS A 1 148 ? 11.259 14.393 7.679 1.00 38.16 148 LYS A C 1
ATOM 1224 O O . LYS A 1 148 ? 12.040 14.461 8.618 1.00 38.16 148 LYS A O 1
ATOM 1229 N N . PHE A 1 149 ? 10.099 13.736 7.727 1.00 45.09 149 PHE A N 1
ATOM 1230 C CA . PHE A 1 149 ? 9.561 13.062 8.911 1.00 45.09 149 PHE A CA 1
ATOM 1231 C C . PHE A 1 149 ? 10.379 11.823 9.328 1.00 45.09 149 PHE A C 1
ATOM 1233 O O . PHE A 1 149 ? 10.703 11.652 10.502 1.00 45.09 149 PHE A O 1
ATOM 1240 N N . LEU A 1 150 ? 10.809 10.999 8.365 1.00 38.16 150 LEU A N 1
ATOM 1241 C CA . LEU A 1 150 ? 11.671 9.836 8.631 1.00 38.16 150 LEU A CA 1
ATOM 1242 C C . LEU A 1 150 ? 13.108 10.215 9.035 1.00 38.16 150 LEU A C 1
ATOM 1244 O O . LEU A 1 150 ? 13.776 9.440 9.716 1.00 38.16 150 LEU A O 1
ATOM 1248 N N . GLN A 1 151 ? 13.600 11.393 8.633 1.00 38.41 151 GLN A N 1
ATOM 1249 C CA . GLN A 1 151 ? 14.916 11.885 9.057 1.00 38.41 151 GLN A CA 1
ATOM 1250 C C . GLN A 1 151 ? 14.908 12.468 10.476 1.00 38.41 151 GLN A C 1
ATOM 1252 O O . GLN A 1 151 ? 15.887 12.277 11.194 1.00 38.41 151 GLN A O 1
ATOM 1257 N N . THR A 1 152 ? 13.821 13.111 10.909 1.00 40.34 152 THR A N 1
ATOM 1258 C CA . THR A 1 152 ? 13.690 13.629 12.285 1.00 40.34 152 THR A CA 1
ATOM 1259 C C . THR A 1 152 ? 13.553 12.533 13.343 1.00 40.34 152 THR A C 1
ATOM 1261 O O . THR A 1 152 ? 13.863 12.778 14.498 1.00 40.34 152 THR A O 1
ATOM 1264 N N . TRP A 1 153 ? 13.164 11.312 12.964 1.00 40.72 153 TRP A N 1
ATOM 1265 C CA . TRP A 1 153 ? 13.017 10.178 13.889 1.00 40.72 153 TRP A CA 1
ATOM 1266 C C . TRP A 1 153 ? 14.304 9.366 14.118 1.00 40.72 153 TRP A C 1
ATOM 1268 O O . TRP A 1 153 ? 14.298 8.403 14.876 1.00 40.72 153 TRP A O 1
ATOM 1278 N N . LYS A 1 154 ? 15.418 9.716 13.456 1.00 36.47 154 LYS A N 1
ATOM 1279 C CA . LYS A 1 154 ? 16.716 9.047 13.673 1.00 36.47 154 LYS A CA 1
ATOM 1280 C C . LYS A 1 154 ? 17.573 9.668 14.778 1.00 36.47 154 LYS A C 1
ATOM 1282 O O . LYS A 1 154 ? 18.661 9.158 15.020 1.00 36.47 154 LYS A O 1
ATOM 1287 N N . TRP A 1 155 ? 17.108 10.740 15.412 1.00 40.31 155 TRP A N 1
ATOM 1288 C CA . TRP A 1 155 ? 17.775 11.413 16.526 1.00 40.31 155 TRP A CA 1
ATOM 1289 C C . TRP A 1 155 ? 16.711 11.892 17.520 1.00 40.31 155 TRP A C 1
ATOM 1291 O O . TRP A 1 155 ? 16.311 13.051 17.474 1.00 40.31 155 TRP A O 1
ATOM 1301 N N . ASN A 1 156 ? 16.198 10.961 18.325 1.00 35.09 156 ASN A N 1
ATOM 1302 C CA . ASN A 1 156 ? 15.721 11.143 19.702 1.00 35.09 156 ASN A CA 1
ATOM 1303 C C . ASN A 1 156 ? 15.432 9.768 20.303 1.00 35.09 156 ASN A C 1
ATOM 1305 O O . ASN A 1 156 ? 14.749 8.973 19.618 1.00 35.09 156 ASN A O 1
#